Protein AF-A0A067R5F4-F1 (afdb_monomer_lite)

pLDDT: mean 83.88, std 13.81, range [43.28, 97.94]

Structure (mmCIF, N/CA/C/O backbone):
data_AF-A0A067R5F4-F1
#
_entry.id   AF-A0A067R5F4-F1
#
loop_
_atom_site.group_PDB
_atom_site.id
_atom_site.type_symbol
_atom_site.label_atom_id
_atom_site.label_alt_id
_atom_site.label_comp_id
_atom_site.label_asym_id
_atom_site.label_entity_id
_atom_site.label_seq_id
_atom_site.pdbx_PDB_ins_code
_atom_site.Cartn_x
_atom_site.Cartn_y
_atom_site.Cartn_z
_atom_site.occupancy
_atom_site.B_iso_or_equiv
_atom_site.auth_seq_id
_atom_site.auth_comp_id
_atom_site.auth_asym_id
_atom_site.auth_atom_id
_atom_site.pdbx_PDB_model_num
ATOM 1 N N . MET A 1 1 ? 31.989 -4.938 -28.102 1.00 56.22 1 MET A N 1
ATOM 2 C CA . MET A 1 1 ? 30.512 -4.893 -28.045 1.00 56.22 1 MET A CA 1
ATOM 3 C C . MET A 1 1 ? 30.060 -3.443 -27.986 1.00 56.22 1 MET A C 1
ATOM 5 O O . MET A 1 1 ? 30.511 -2.726 -27.098 1.00 56.22 1 MET A O 1
ATOM 9 N N . ALA A 1 2 ? 29.232 -2.990 -28.929 1.00 65.25 2 ALA A N 1
ATOM 10 C CA . ALA A 1 2 ? 28.662 -1.646 -28.869 1.00 65.25 2 ALA A CA 1
ATOM 11 C C . ALA A 1 2 ? 27.623 -1.580 -27.737 1.00 65.25 2 ALA A C 1
ATOM 13 O O . ALA A 1 2 ? 26.723 -2.413 -27.662 1.00 65.25 2 ALA A O 1
ATOM 14 N N . SER A 1 3 ? 27.756 -0.600 -26.844 1.00 78.06 3 SER A N 1
ATOM 15 C CA . SER A 1 3 ? 26.828 -0.366 -25.735 1.00 78.06 3 SER A CA 1
ATOM 16 C C . SER A 1 3 ? 26.431 1.106 -25.704 1.00 78.06 3 SER A C 1
ATOM 18 O O . SER A 1 3 ? 27.253 1.980 -25.973 1.00 78.06 3 SER A O 1
ATOM 20 N N . SER A 1 4 ? 25.167 1.385 -25.385 1.00 83.69 4 SER A N 1
ATOM 21 C CA . SER A 1 4 ? 24.651 2.748 -25.254 1.00 83.69 4 SER A CA 1
ATOM 22 C C . SER A 1 4 ? 24.443 3.094 -23.784 1.00 83.69 4 SER A C 1
ATOM 24 O O . SER A 1 4 ? 23.646 2.452 -23.100 1.00 83.69 4 SER A O 1
ATOM 26 N N . ARG A 1 5 ? 25.119 4.148 -23.313 1.00 88.19 5 ARG A N 1
ATOM 27 C CA . ARG A 1 5 ? 25.012 4.674 -21.939 1.00 88.19 5 ARG A CA 1
ATOM 28 C C . ARG A 1 5 ? 24.090 5.892 -21.816 1.00 88.19 5 ARG A C 1
ATOM 30 O O . ARG A 1 5 ? 24.075 6.510 -20.773 1.00 88.19 5 ARG A O 1
ATOM 37 N N . LEU A 1 6 ? 23.330 6.227 -22.860 1.00 89.75 6 LEU A N 1
ATOM 38 C CA . LEU A 1 6 ? 22.455 7.406 -22.899 1.00 89.75 6 LEU A CA 1
ATOM 39 C C . LEU A 1 6 ? 21.149 7.148 -22.128 1.00 89.75 6 LEU A C 1
ATOM 41 O O . LEU A 1 6 ? 20.157 6.715 -22.708 1.00 89.75 6 LEU A O 1
ATOM 45 N N . GLU A 1 7 ? 21.138 7.380 -20.819 1.00 88.00 7 GLU A N 1
ATOM 46 C CA . GLU A 1 7 ? 19.984 7.140 -19.944 1.00 88.00 7 GLU A CA 1
ATOM 47 C C . GLU A 1 7 ? 18.834 8.133 -20.151 1.00 88.00 7 GLU A C 1
ATOM 49 O O . GLU A 1 7 ? 17.676 7.767 -19.972 1.00 88.00 7 GLU A O 1
ATOM 54 N N . LYS A 1 8 ? 19.144 9.361 -20.584 1.00 90.62 8 LYS A N 1
ATOM 55 C CA . LYS A 1 8 ? 18.152 10.425 -20.817 1.00 90.62 8 LYS A CA 1
ATOM 56 C C . LYS A 1 8 ? 17.439 10.323 -22.165 1.00 90.62 8 LYS A C 1
ATOM 58 O O . LYS A 1 8 ? 16.440 11.002 -22.377 1.00 90.62 8 LYS A O 1
ATOM 63 N N . ILE A 1 9 ? 17.958 9.506 -23.085 1.00 89.38 9 ILE A N 1
ATOM 64 C CA . ILE A 1 9 ? 17.462 9.406 -24.461 1.00 89.38 9 ILE A CA 1
ATOM 65 C C . ILE A 1 9 ? 16.857 8.021 -24.688 1.00 89.38 9 ILE A C 1
ATOM 67 O O . ILE A 1 9 ? 17.559 7.010 -24.762 1.00 89.38 9 ILE A O 1
ATOM 71 N N . GLY A 1 10 ? 15.534 7.996 -24.849 1.00 89.88 10 GLY A N 1
ATOM 72 C CA . GLY A 1 10 ? 14.770 6.771 -25.063 1.00 89.88 10 GLY A CA 1
ATOM 73 C C . GLY A 1 10 ? 14.784 5.830 -23.855 1.00 89.88 10 GLY A C 1
ATOM 74 O O . GLY A 1 10 ? 15.129 6.193 -22.736 1.00 89.88 10 GLY A O 1
ATOM 75 N N . THR A 1 11 ? 14.385 4.586 -24.092 1.00 93.75 11 THR A N 1
ATOM 76 C CA . THR A 1 11 ? 14.378 3.504 -23.098 1.00 93.75 11 THR A CA 1
ATOM 77 C C . THR A 1 11 ? 15.485 2.496 -23.381 1.00 93.75 11 THR A C 1
ATOM 79 O O . THR A 1 11 ? 15.986 2.412 -24.507 1.00 93.75 11 THR A O 1
ATOM 82 N N . ILE A 1 12 ? 15.835 1.668 -22.392 1.00 94.06 12 ILE A N 1
ATOM 83 C CA . ILE A 1 12 ? 16.760 0.538 -22.600 1.00 94.06 12 ILE A CA 1
ATOM 84 C C . ILE A 1 12 ? 16.306 -0.362 -23.762 1.00 94.06 12 ILE A C 1
ATOM 86 O O . ILE A 1 12 ? 17.127 -0.795 -24.567 1.00 94.06 12 ILE A O 1
ATOM 90 N N . TYR A 1 13 ? 14.993 -0.561 -23.913 1.00 95.06 13 TYR A N 1
ATOM 91 C CA . TYR A 1 13 ? 14.415 -1.371 -24.977 1.00 95.06 13 TYR A CA 1
ATOM 92 C C . TYR A 1 13 ? 14.599 -0.727 -26.352 1.00 95.06 13 TYR A C 1
ATOM 94 O O . TYR A 1 13 ? 15.108 -1.367 -27.271 1.00 95.06 13 TYR A O 1
ATOM 102 N N . SER A 1 14 ? 14.246 0.556 -26.491 1.00 94.31 14 SER A N 1
ATOM 103 C CA . SER A 1 14 ? 14.397 1.284 -27.758 1.00 94.31 14 SER A CA 1
ATOM 104 C C . SER A 1 14 ? 15.859 1.358 -28.216 1.00 94.31 14 SER A C 1
ATOM 106 O O . SER A 1 14 ? 16.137 1.193 -29.403 1.00 94.31 14 SER A O 1
ATOM 108 N N . ARG A 1 15 ? 16.799 1.516 -27.271 1.00 93.50 15 ARG A N 1
ATOM 109 C CA . ARG A 1 15 ? 18.239 1.575 -27.545 1.00 93.50 15 ARG A CA 1
ATOM 110 C C . ARG A 1 15 ? 18.774 0.233 -28.029 1.00 93.50 15 ARG A C 1
ATOM 112 O O . ARG A 1 15 ? 19.409 0.187 -29.078 1.00 93.50 15 ARG A O 1
ATOM 119 N N . VAL A 1 16 ? 18.465 -0.861 -27.331 1.00 94.56 16 VAL A N 1
ATOM 120 C CA . VAL A 1 16 ? 18.876 -2.211 -27.758 1.00 94.56 16 VAL A CA 1
ATOM 121 C C . VAL A 1 16 ? 18.230 -2.583 -29.092 1.00 94.56 16 VAL A C 1
ATOM 123 O O . VAL A 1 16 ? 18.914 -3.063 -29.990 1.00 94.56 16 VAL A O 1
ATOM 126 N N . ARG A 1 17 ? 16.941 -2.277 -29.284 1.00 94.75 17 ARG A N 1
ATOM 127 C CA . ARG A 1 17 ? 16.257 -2.474 -30.571 1.00 94.75 17 ARG A CA 1
ATOM 128 C C . ARG A 1 17 ? 16.936 -1.700 -31.704 1.00 94.75 17 ARG A C 1
ATOM 130 O O . ARG A 1 17 ? 17.061 -2.232 -32.802 1.00 94.75 17 ARG A O 1
ATOM 137 N N . GLY A 1 18 ? 17.364 -0.464 -31.448 1.00 94.12 18 GLY A N 1
ATOM 138 C CA . GLY A 1 18 ? 18.105 0.354 -32.406 1.00 94.12 18 GLY A CA 1
ATOM 139 C C . GLY A 1 18 ? 19.455 -0.258 -32.777 1.00 94.12 18 GLY A C 1
ATOM 140 O O . GLY A 1 18 ? 19.743 -0.375 -33.963 1.00 94.12 18 GLY A O 1
ATOM 141 N N . LEU A 1 19 ? 20.230 -0.704 -31.779 1.00 93.88 19 LEU A N 1
ATOM 142 C CA . LEU A 1 19 ? 21.533 -1.354 -31.974 1.00 93.88 19 LEU A CA 1
ATOM 143 C C . LEU A 1 19 ? 21.425 -2.666 -32.762 1.00 93.88 19 LEU A C 1
ATOM 145 O O . LEU A 1 19 ? 22.248 -2.920 -33.638 1.00 93.88 19 LEU A O 1
ATOM 149 N N . LEU A 1 20 ? 20.400 -3.476 -32.481 1.00 94.25 20 LEU A N 1
ATOM 150 C CA . LEU A 1 20 ? 20.121 -4.700 -33.235 1.00 94.25 20 LEU A CA 1
ATOM 151 C C . LEU A 1 20 ? 19.725 -4.377 -34.683 1.00 94.25 20 LEU A C 1
ATOM 153 O O . LEU A 1 20 ? 20.210 -5.008 -35.616 1.00 94.25 20 LEU A O 1
ATOM 157 N N . ARG A 1 21 ? 18.875 -3.360 -34.893 1.00 94.94 21 ARG A N 1
ATOM 158 C CA . ARG A 1 21 ? 18.405 -2.972 -36.234 1.00 94.94 21 ARG A CA 1
ATOM 159 C C . ARG A 1 21 ? 19.506 -2.356 -37.098 1.00 94.94 21 ARG A C 1
ATOM 161 O O . ARG A 1 21 ? 19.479 -2.538 -38.308 1.00 94.94 21 ARG A O 1
ATOM 168 N N . SER A 1 22 ? 20.440 -1.611 -36.507 1.00 93.94 22 SER A N 1
ATOM 169 C CA . SER A 1 22 ? 21.568 -1.017 -37.236 1.00 93.94 22 SER A CA 1
ATOM 170 C C . SER A 1 22 ? 22.717 -1.997 -37.490 1.00 93.94 22 SER A C 1
ATOM 172 O O . SER A 1 22 ? 23.681 -1.624 -38.151 1.00 93.94 22 SER A O 1
ATOM 174 N N . GLY A 1 23 ? 22.654 -3.218 -36.945 1.00 92.75 23 GLY A N 1
ATOM 175 C CA . GLY A 1 23 ? 23.742 -4.197 -37.008 1.00 92.75 23 GLY A CA 1
ATOM 176 C C . GLY A 1 23 ? 24.924 -3.887 -36.081 1.00 92.75 23 GLY A C 1
ATOM 177 O O . GLY A 1 23 ? 25.903 -4.627 -36.077 1.00 92.75 23 GLY A O 1
ATOM 178 N N . ALA A 1 24 ? 24.845 -2.828 -35.265 1.00 93.44 24 ALA A N 1
ATOM 179 C CA . ALA A 1 24 ? 25.879 -2.487 -34.284 1.00 93.44 24 ALA A CA 1
ATOM 180 C C . ALA A 1 24 ? 25.953 -3.497 -33.119 1.00 93.44 24 ALA A C 1
ATOM 182 O O . ALA A 1 24 ? 26.976 -3.591 -32.438 1.00 93.44 24 ALA A O 1
ATOM 183 N N . MET A 1 25 ? 24.869 -4.243 -32.886 1.00 94.00 25 MET A N 1
ATOM 184 C CA . MET A 1 25 ? 24.795 -5.383 -31.974 1.00 94.00 25 MET A CA 1
ATOM 185 C C . MET A 1 25 ? 24.377 -6.624 -32.761 1.00 94.00 25 MET A C 1
ATOM 187 O O . MET A 1 25 ? 23.394 -6.587 -33.502 1.00 94.00 25 MET A O 1
ATOM 191 N N . ARG A 1 26 ? 25.115 -7.725 -32.593 1.00 93.75 26 ARG A N 1
ATOM 192 C CA . ARG A 1 26 ? 24.783 -9.004 -33.227 1.00 93.75 26 ARG A CA 1
ATOM 193 C C . ARG A 1 26 ? 23.544 -9.599 -32.563 1.00 93.75 26 ARG A C 1
ATOM 195 O O . ARG A 1 26 ? 23.307 -9.392 -31.376 1.00 93.75 26 ARG A O 1
ATOM 202 N N . GLN A 1 27 ? 22.777 -10.388 -33.312 1.00 92.25 27 GLN A N 1
ATOM 203 C CA . GLN A 1 27 ? 21.572 -11.036 -32.783 1.00 92.25 27 GLN A CA 1
ATOM 204 C C . GLN A 1 27 ? 21.884 -12.034 -31.652 1.00 92.25 27 GLN A C 1
ATOM 206 O O . GLN A 1 27 ? 21.062 -12.221 -30.761 1.00 92.25 27 GLN A O 1
ATOM 211 N N . GLU A 1 28 ? 23.069 -12.644 -31.677 1.00 93.06 28 GLU A N 1
ATOM 212 C CA . GLU A 1 28 ? 23.589 -13.517 -30.614 1.00 93.06 28 GLU A CA 1
ATOM 213 C C . GLU A 1 28 ? 23.991 -12.755 -29.339 1.00 93.06 28 GLU A C 1
ATOM 215 O O . GLU A 1 28 ? 23.874 -13.299 -28.247 1.00 93.06 28 GLU A O 1
ATOM 220 N N . ASP A 1 29 ? 24.365 -11.475 -29.463 1.00 93.19 29 ASP A N 1
ATOM 221 C CA . ASP A 1 29 ? 24.702 -10.591 -28.336 1.00 93.19 29 ASP A CA 1
ATOM 222 C C . ASP A 1 29 ? 23.453 -9.928 -27.725 1.00 93.19 29 ASP A C 1
ATOM 224 O O . ASP A 1 29 ? 23.540 -9.067 -26.842 1.00 93.19 29 ASP A O 1
ATOM 228 N N . LYS A 1 30 ?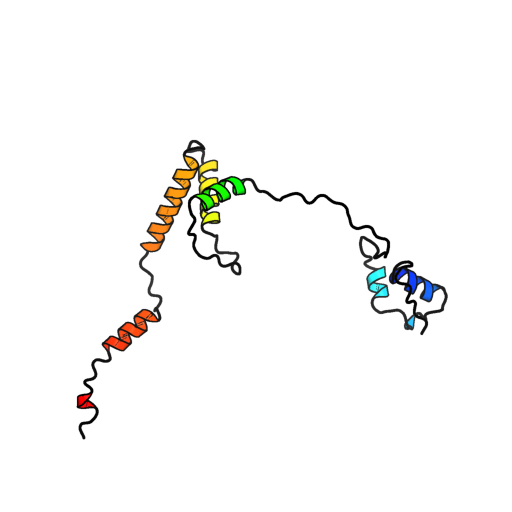 22.264 -10.289 -28.222 1.00 93.94 30 LYS A N 1
ATOM 229 C CA . LYS A 1 30 ? 20.990 -9.771 -27.738 1.00 93.94 30 LYS A CA 1
ATOM 230 C C . LYS A 1 30 ? 20.820 -10.127 -26.253 1.00 93.94 30 LYS A C 1
ATOM 232 O O . LYS A 1 30 ? 20.884 -11.303 -25.897 1.00 93.94 30 LYS A O 1
ATOM 237 N N . PRO A 1 31 ? 20.526 -9.149 -25.377 1.00 95.06 31 PRO A N 1
ATOM 238 C CA . PRO A 1 31 ? 20.333 -9.421 -23.959 1.00 95.06 31 PRO A CA 1
ATOM 239 C C . PRO A 1 31 ? 19.196 -10.413 -23.700 1.00 95.06 31 PRO A C 1
ATOM 241 O O . PRO A 1 31 ? 18.132 -10.311 -24.309 1.00 95.06 31 PRO A O 1
ATOM 244 N N . ILE A 1 32 ? 19.385 -11.296 -22.716 1.00 95.75 32 ILE A N 1
ATOM 245 C CA . ILE A 1 32 ? 18.411 -12.335 -22.329 1.00 95.75 32 ILE A CA 1
ATOM 246 C C . ILE A 1 32 ? 17.030 -11.729 -22.016 1.00 95.75 32 ILE A C 1
ATOM 248 O O . ILE A 1 32 ? 15.997 -12.277 -22.390 1.00 95.75 32 ILE A O 1
ATOM 252 N N . TRP A 1 33 ? 16.996 -10.553 -21.382 1.00 96.31 33 TRP A N 1
ATOM 253 C CA . TRP A 1 33 ? 15.746 -9.874 -21.027 1.00 96.31 33 TRP A CA 1
ATOM 254 C C . TRP A 1 33 ? 14.968 -9.321 -22.232 1.00 96.31 33 TRP A C 1
ATOM 256 O O . TRP A 1 33 ? 13.787 -9.007 -22.089 1.00 96.31 33 TRP A O 1
ATOM 266 N N . TYR A 1 34 ? 15.591 -9.165 -23.407 1.00 96.62 34 TYR A N 1
ATOM 267 C CA . TYR A 1 34 ? 14.986 -8.469 -24.548 1.00 96.62 34 TYR A CA 1
ATOM 268 C C . TYR A 1 34 ? 13.707 -9.152 -25.035 1.00 96.62 34 TYR A C 1
ATOM 270 O O . TYR A 1 34 ? 12.707 -8.479 -25.291 1.00 96.62 34 TYR A O 1
ATOM 278 N N . ASP A 1 35 ? 13.730 -10.481 -25.149 1.00 96.94 35 ASP A N 1
ATOM 279 C CA . ASP A 1 35 ? 12.573 -11.244 -25.623 1.00 96.94 35 ASP A CA 1
ATOM 280 C C . ASP A 1 35 ? 11.438 -11.227 -24.596 1.00 96.94 35 ASP A C 1
ATOM 282 O O . ASP A 1 35 ? 10.276 -11.094 -24.977 1.00 96.94 35 ASP A O 1
ATOM 286 N N . ILE A 1 36 ? 11.776 -11.243 -23.301 1.00 97.44 36 ILE A N 1
ATOM 287 C CA . ILE A 1 36 ? 10.809 -11.105 -22.205 1.00 97.44 36 ILE A CA 1
ATOM 288 C C . ILE A 1 36 ? 10.130 -9.735 -22.279 1.00 97.44 36 ILE A C 1
ATOM 290 O O . ILE A 1 36 ? 8.907 -9.660 -22.275 1.00 97.44 36 ILE A O 1
ATOM 294 N N . TYR A 1 37 ? 10.904 -8.653 -22.423 1.00 97.06 37 TYR A N 1
ATOM 295 C CA . TYR A 1 37 ? 10.354 -7.301 -22.560 1.00 97.06 37 TYR A CA 1
ATOM 296 C C . TYR A 1 37 ? 9.491 -7.165 -23.822 1.00 97.06 37 TYR A C 1
ATOM 298 O O . TYR A 1 37 ? 8.459 -6.502 -23.803 1.00 97.06 37 TYR A O 1
ATOM 306 N N . LYS A 1 38 ? 9.904 -7.780 -24.937 1.00 96.31 38 LYS A N 1
ATOM 307 C CA . LYS A 1 38 ? 9.151 -7.746 -26.198 1.00 96.31 38 LYS A CA 1
ATOM 308 C C . LYS A 1 38 ? 7.819 -8.498 -26.092 1.00 96.31 38 LYS A C 1
ATOM 310 O O . LYS A 1 38 ? 6.841 -8.039 -26.673 1.00 96.31 38 LYS A O 1
ATOM 315 N N . ALA A 1 39 ? 7.792 -9.635 -25.396 1.00 97.94 39 ALA A N 1
ATOM 316 C CA . ALA A 1 39 ? 6.584 -10.431 -25.188 1.00 97.94 39 ALA A CA 1
ATOM 317 C C . ALA A 1 39 ? 5.644 -9.799 -24.149 1.00 97.94 39 ALA A C 1
ATOM 319 O O . ALA A 1 39 ? 4.432 -9.774 -24.348 1.00 97.94 39 ALA A O 1
ATOM 320 N N . PHE A 1 40 ? 6.210 -9.252 -23.072 1.00 97.50 40 PHE A N 1
ATOM 321 C CA . PHE A 1 40 ? 5.485 -8.684 -21.936 1.00 97.50 40 PHE A CA 1
ATOM 322 C C . PHE A 1 40 ? 5.963 -7.252 -21.652 1.00 97.50 40 PHE A C 1
ATOM 324 O O . PHE A 1 40 ? 6.649 -7.006 -20.653 1.00 97.50 40 PHE A O 1
ATOM 331 N N . PRO A 1 41 ? 5.643 -6.285 -22.532 1.00 96.38 41 PRO A N 1
ATOM 332 C CA . PRO A 1 41 ? 6.061 -4.908 -22.328 1.00 96.38 41 PRO A CA 1
ATOM 333 C C . PRO A 1 41 ? 5.380 -4.315 -21.083 1.00 96.38 41 PRO A C 1
ATOM 335 O O . PRO A 1 41 ? 4.216 -4.618 -20.803 1.00 96.38 41 PRO A O 1
ATOM 338 N N . PRO A 1 42 ? 6.066 -3.438 -20.330 1.00 95.50 42 PRO A N 1
ATOM 339 C CA . PRO A 1 42 ? 5.448 -2.750 -19.207 1.00 95.50 42 PRO A CA 1
ATOM 340 C C . PRO A 1 42 ? 4.307 -1.855 -19.702 1.00 95.50 42 PRO A C 1
ATOM 342 O O . PRO A 1 42 ? 4.401 -1.255 -20.772 1.00 95.50 42 PRO A O 1
ATOM 345 N N . LYS A 1 43 ? 3.268 -1.677 -18.873 1.00 93.56 43 LYS A N 1
ATOM 346 C CA . LYS A 1 43 ? 2.143 -0.764 -19.163 1.00 93.56 43 LYS A CA 1
ATOM 347 C C . LYS A 1 43 ? 2.616 0.646 -19.537 1.00 93.56 43 LYS A C 1
ATOM 349 O O . LYS A 1 43 ? 1.997 1.322 -20.351 1.00 93.56 43 LYS A O 1
ATOM 354 N N . TYR A 1 44 ? 3.710 1.086 -18.921 1.00 90.31 44 TYR A N 1
ATOM 355 C CA . TYR A 1 44 ? 4.242 2.430 -19.043 1.00 90.31 44 TYR A CA 1
ATOM 356 C C . TYR A 1 44 ? 5.758 2.380 -19.267 1.00 90.31 44 TYR A C 1
ATOM 358 O O . TYR A 1 44 ? 6.513 2.040 -18.358 1.00 90.31 44 TYR A O 1
ATOM 366 N N . GLU A 1 45 ? 6.229 2.794 -20.445 1.00 91.12 45 GLU A N 1
ATOM 367 C CA . GLU A 1 45 ? 7.655 2.745 -20.812 1.00 91.12 45 GLU A CA 1
ATOM 368 C C . GLU A 1 45 ? 8.569 3.516 -19.841 1.00 91.12 45 GLU A C 1
ATOM 370 O O . GLU A 1 45 ? 8.252 4.658 -19.521 1.00 91.12 45 GLU A O 1
ATOM 375 N N . PRO A 1 46 ? 9.710 2.972 -19.389 1.00 91.38 46 PRO A N 1
ATOM 376 C CA . PRO A 1 46 ? 10.576 3.625 -18.404 1.00 91.38 46 PRO A CA 1
ATOM 377 C C . PRO A 1 46 ? 11.390 4.763 -19.041 1.00 91.38 46 PRO A C 1
ATOM 379 O O . PRO A 1 46 ? 12.583 4.624 -19.310 1.00 91.38 46 PRO A O 1
ATOM 382 N N . ARG A 1 47 ? 10.723 5.876 -19.346 1.00 91.62 47 ARG A N 1
ATOM 383 C CA . ARG A 1 47 ? 11.343 7.079 -19.899 1.00 91.62 47 ARG A CA 1
ATOM 384 C C . ARG A 1 47 ? 11.893 7.960 -18.783 1.00 91.62 47 ARG A C 1
ATOM 386 O O . ARG A 1 47 ? 11.256 8.110 -17.744 1.00 91.62 47 ARG A O 1
ATOM 393 N N . TYR A 1 48 ? 13.043 8.574 -19.041 1.00 91.31 48 TYR A N 1
ATOM 394 C CA . TYR A 1 48 ? 13.681 9.519 -18.125 1.00 91.31 48 TYR A CA 1
ATOM 395 C C . TYR A 1 48 ? 12.824 10.768 -17.867 1.00 91.31 48 TYR A C 1
ATOM 397 O O . TYR A 1 48 ? 12.796 11.285 -16.758 1.00 91.31 48 TYR A O 1
ATOM 405 N N . ASP A 1 49 ? 12.100 11.235 -18.884 1.00 89.88 49 ASP A N 1
ATOM 406 C CA . ASP A 1 49 ? 11.268 12.441 -18.842 1.00 89.88 49 ASP A CA 1
ATOM 407 C C . ASP A 1 49 ? 9.842 12.193 -18.323 1.00 89.88 49 ASP A C 1
ATOM 409 O O . ASP A 1 49 ? 8.982 13.062 -18.453 1.00 89.88 49 ASP A O 1
ATOM 413 N N . ARG A 1 50 ? 9.558 11.014 -17.747 1.00 87.75 50 ARG A N 1
ATOM 414 C CA . ARG A 1 50 ? 8.233 10.720 -17.197 1.00 87.75 50 ARG A CA 1
ATOM 415 C C . ARG A 1 50 ? 7.968 11.620 -15.979 1.00 87.75 50 ARG A C 1
ATOM 417 O O . ARG A 1 50 ? 8.664 11.467 -14.975 1.00 87.75 50 ARG A O 1
ATOM 424 N N . PRO A 1 51 ? 6.934 12.482 -16.009 1.00 88.31 51 PRO A N 1
ATOM 425 C CA . PRO A 1 51 ? 6.545 13.238 -14.828 1.00 88.31 51 PRO A CA 1
ATOM 426 C C . PRO A 1 51 ? 5.990 12.296 -13.756 1.00 88.31 51 PRO A C 1
ATOM 428 O O . PRO A 1 51 ? 5.356 11.279 -14.066 1.00 88.31 51 PRO A O 1
ATOM 431 N N . ALA A 1 52 ? 6.216 12.643 -12.489 1.00 86.44 52 ALA A N 1
ATOM 432 C CA . ALA A 1 52 ? 5.525 11.994 -11.386 1.00 86.44 52 ALA A CA 1
ATOM 433 C C . ALA A 1 52 ? 4.015 12.267 -11.515 1.00 86.44 52 ALA A C 1
ATOM 435 O O . ALA A 1 52 ? 3.635 13.397 -11.832 1.00 86.44 52 ALA A O 1
ATOM 436 N N . PRO A 1 53 ? 3.147 11.262 -11.306 1.00 87.81 53 PRO A N 1
ATOM 437 C CA . PRO A 1 53 ? 1.712 11.498 -11.280 1.00 87.81 53 PRO A CA 1
ATOM 438 C C . PRO A 1 53 ? 1.357 12.477 -10.155 1.00 87.81 53 PRO A C 1
ATOM 440 O O . PRO A 1 53 ? 1.627 12.192 -8.990 1.00 87.81 53 PRO A O 1
ATOM 443 N N . ASP A 1 54 ? 0.734 13.601 -10.501 1.00 88.94 54 ASP A N 1
ATOM 444 C CA . ASP A 1 54 ? 0.180 14.550 -9.533 1.00 88.94 54 ASP A CA 1
ATOM 445 C C . ASP A 1 54 ? -1.245 14.117 -9.168 1.00 88.94 54 ASP A C 1
ATOM 447 O O . ASP A 1 54 ? -2.234 14.569 -9.744 1.00 88.94 54 ASP A O 1
ATOM 451 N N . VAL A 1 55 ? -1.341 13.107 -8.300 1.00 90.44 55 VAL A N 1
ATOM 452 C CA . VAL A 1 55 ? -2.622 12.542 -7.860 1.00 90.44 55 VAL A CA 1
ATOM 453 C C . VAL A 1 55 ? -2.827 12.881 -6.384 1.00 90.44 55 VAL A C 1
ATOM 455 O O . VAL A 1 55 ? -2.030 12.432 -5.555 1.00 90.44 55 VAL A O 1
ATOM 45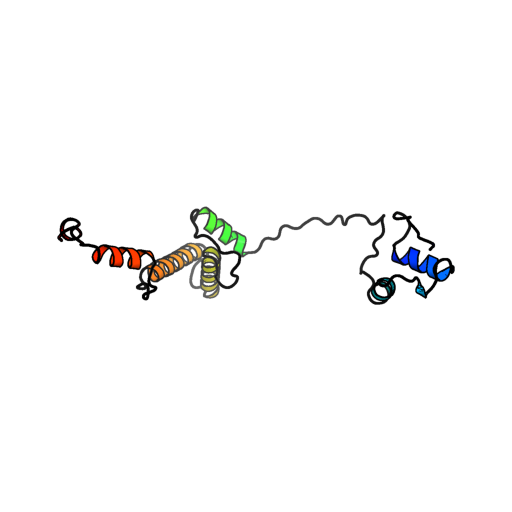8 N N . PRO A 1 56 ? -3.896 13.617 -6.017 1.00 91.94 56 PRO A N 1
ATOM 459 C CA . PRO A 1 56 ? -4.190 13.881 -4.617 1.00 91.94 56 PRO A CA 1
ATOM 460 C C . PRO A 1 56 ? -4.511 12.565 -3.899 1.00 91.94 56 PRO A C 1
ATOM 462 O O . PRO A 1 56 ? -5.409 11.814 -4.290 1.00 91.94 56 PRO A O 1
ATOM 465 N N . LEU A 1 57 ? -3.762 12.277 -2.836 1.00 90.56 57 LEU A N 1
ATOM 466 C CA . LEU A 1 57 ? -3.973 11.099 -1.999 1.00 90.56 57 LEU A CA 1
ATOM 467 C C . LEU A 1 57 ? -5.253 11.276 -1.174 1.00 90.56 57 LEU A C 1
ATOM 469 O O . LEU A 1 57 ? -5.357 12.183 -0.350 1.00 90.56 57 LEU A O 1
ATOM 473 N N . ARG A 1 58 ? -6.229 10.388 -1.381 1.00 93.56 58 ARG A N 1
ATOM 474 C CA . ARG A 1 58 ? -7.466 10.364 -0.593 1.00 93.56 58 ARG A CA 1
ATOM 475 C C . ARG A 1 58 ? -7.239 9.632 0.728 1.00 93.56 58 ARG A C 1
ATOM 477 O O . ARG A 1 58 ? -6.752 8.503 0.729 1.00 93.56 58 ARG A O 1
ATOM 484 N N . SER A 1 59 ? -7.673 10.229 1.835 1.00 95.06 59 SER A N 1
ATOM 485 C CA . SER A 1 59 ? -7.732 9.544 3.129 1.00 95.06 59 SER A CA 1
ATOM 486 C C . SER A 1 59 ? -8.721 8.374 3.082 1.00 95.06 59 SER A C 1
ATOM 488 O O . SER A 1 59 ? -9.853 8.525 2.619 1.00 95.06 59 SER A O 1
ATOM 490 N N . LEU A 1 60 ? -8.291 7.203 3.549 1.00 96.25 60 LEU A N 1
ATOM 491 C CA . LEU A 1 60 ? -9.109 5.993 3.601 1.00 96.25 60 LEU A CA 1
ATOM 492 C C . LEU A 1 60 ? -9.765 5.898 4.982 1.00 96.25 60 LEU A C 1
ATOM 494 O O . LEU A 1 60 ? -9.101 5.528 5.945 1.00 96.25 60 LEU A O 1
ATOM 498 N N . PHE A 1 61 ? -11.047 6.251 5.058 1.00 96.50 61 PHE A N 1
ATOM 499 C CA . PHE A 1 61 ? -11.877 6.084 6.251 1.00 96.50 61 PHE A CA 1
ATOM 500 C C . PHE A 1 61 ? -13.014 5.115 5.956 1.00 96.50 61 PHE A C 1
ATOM 502 O O . PHE A 1 61 ? -13.645 5.197 4.897 1.00 96.50 61 PHE A O 1
ATOM 509 N N . TYR A 1 62 ? -13.292 4.238 6.909 1.00 96.00 62 TYR A N 1
ATOM 510 C CA . TYR A 1 62 ? -14.402 3.302 6.861 1.00 96.00 62 TYR A CA 1
ATOM 511 C C . TYR A 1 62 ? -15.514 3.718 7.833 1.00 96.00 62 TYR A C 1
ATOM 513 O O . TYR A 1 62 ? -15.246 4.403 8.824 1.00 96.00 62 TYR A O 1
ATOM 521 N N . PRO A 1 63 ? -16.775 3.314 7.596 1.00 93.12 63 PRO A N 1
ATOM 522 C CA . PRO A 1 63 ? -17.885 3.647 8.489 1.00 93.12 63 PRO A CA 1
ATOM 523 C C . PRO A 1 63 ? -17.647 3.220 9.946 1.00 93.12 63 PRO A C 1
ATOM 525 O O . PRO A 1 63 ? -18.032 3.930 10.876 1.00 93.12 63 PRO A O 1
ATOM 528 N N . GLU A 1 64 ? -16.963 2.095 10.164 1.00 93.25 64 GLU A N 1
ATOM 529 C CA . GLU A 1 64 ? -16.641 1.603 11.500 1.00 93.25 64 GLU A CA 1
ATOM 530 C C . GLU A 1 64 ? -15.550 2.415 12.221 1.00 93.25 64 GLU A C 1
ATOM 532 O O . GLU A 1 64 ? -15.409 2.294 13.439 1.00 93.25 64 GLU A O 1
ATOM 537 N N . ASP A 1 65 ? -14.801 3.282 11.528 1.00 95.00 65 ASP A N 1
ATOM 538 C CA . ASP A 1 65 ? -13.775 4.118 12.168 1.00 95.00 65 ASP A CA 1
ATOM 539 C C . ASP A 1 65 ? -14.379 5.095 13.181 1.00 95.00 65 ASP A C 1
ATOM 541 O O . ASP A 1 65 ? -13.746 5.422 14.186 1.00 95.00 65 ASP A O 1
ATOM 545 N N . ILE A 1 66 ? -15.634 5.507 12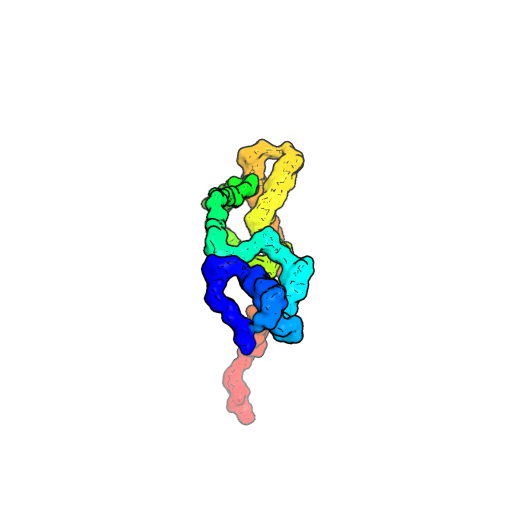.979 1.00 93.19 66 ILE A N 1
ATOM 546 C CA . ILE A 1 66 ? -16.355 6.398 13.896 1.00 93.19 66 ILE A CA 1
ATOM 547 C C . ILE A 1 66 ? -16.553 5.713 15.254 1.00 93.19 66 ILE A C 1
ATOM 549 O O . ILE A 1 66 ? -16.262 6.292 16.305 1.00 93.19 66 ILE A O 1
ATOM 553 N N . ILE A 1 67 ? -17.035 4.467 15.246 1.00 92.69 67 ILE A N 1
ATOM 554 C CA . ILE A 1 67 ? -17.271 3.695 16.473 1.00 92.69 67 ILE A CA 1
ATOM 555 C C . ILE A 1 67 ? -15.958 3.208 17.086 1.00 92.69 67 ILE A C 1
ATOM 557 O O . ILE A 1 67 ? -15.815 3.224 18.307 1.00 92.69 67 ILE A O 1
ATOM 561 N N . ARG A 1 68 ? -14.964 2.874 16.254 1.00 93.50 68 ARG A N 1
ATOM 562 C CA . ARG A 1 68 ? -13.603 2.532 16.677 1.00 93.50 68 ARG A CA 1
ATOM 563 C C . ARG A 1 68 ? -12.978 3.696 17.445 1.00 93.50 68 ARG A C 1
ATOM 565 O O . ARG A 1 68 ? -12.498 3.502 18.558 1.00 93.50 68 ARG A O 1
ATOM 572 N N . ALA A 1 69 ? -13.054 4.915 16.913 1.00 94.06 69 ALA A N 1
ATOM 573 C CA . ALA A 1 69 ? -12.551 6.110 17.585 1.00 94.06 69 ALA A CA 1
ATOM 574 C C . ALA A 1 69 ? -13.245 6.358 18.936 1.00 94.06 69 ALA A C 1
ATOM 576 O O . ALA A 1 69 ? -12.569 6.650 19.925 1.00 94.06 69 ALA A O 1
ATOM 577 N N . LYS A 1 70 ? -14.575 6.192 19.012 1.00 92.88 70 LYS A N 1
ATOM 578 C CA . LYS A 1 70 ? -15.326 6.288 20.279 1.00 92.88 70 LYS A CA 1
ATOM 579 C C . LYS A 1 70 ? -14.861 5.239 21.297 1.00 92.88 70 LYS A C 1
ATOM 581 O O . LYS A 1 70 ? -14.561 5.599 22.436 1.00 92.88 70 LYS A O 1
ATOM 586 N N . PHE A 1 71 ? -14.716 3.987 20.864 1.00 92.88 71 PHE A N 1
ATOM 587 C CA . PHE A 1 71 ? -14.267 2.874 21.701 1.00 92.88 71 PHE A CA 1
ATOM 588 C C . PHE A 1 71 ? -12.856 3.090 22.250 1.00 92.88 71 PHE A C 1
ATOM 590 O O . PHE A 1 71 ? -12.645 3.044 23.460 1.00 92.88 71 PHE A O 1
ATOM 597 N N . HIS A 1 72 ? -11.896 3.435 21.393 1.00 92.69 72 HIS A N 1
ATOM 598 C CA . HIS A 1 72 ? -10.518 3.695 21.815 1.00 92.69 72 HIS A CA 1
ATOM 599 C C . HIS A 1 72 ? -10.381 4.936 22.716 1.00 92.69 72 HIS A C 1
ATOM 601 O O . HIS A 1 72 ? -9.487 4.986 23.560 1.00 92.69 72 HIS A O 1
ATOM 607 N N . LYS A 1 73 ? -11.273 5.931 22.588 1.00 93.12 73 LYS A N 1
ATOM 608 C CA . LYS A 1 73 ? -11.293 7.102 23.481 1.00 93.12 73 LYS A CA 1
ATOM 609 C C . LYS A 1 73 ? -11.692 6.730 24.914 1.00 93.12 73 LYS A C 1
ATOM 611 O O . LYS A 1 73 ? -11.151 7.308 25.857 1.00 93.12 73 LYS A O 1
ATOM 616 N N . GLN A 1 74 ? -12.627 5.793 25.074 1.00 90.56 74 GLN A N 1
ATOM 617 C CA . GLN A 1 74 ? -13.116 5.336 26.380 1.00 90.56 74 GLN A CA 1
ATOM 618 C C . GLN A 1 74 ? -12.236 4.231 26.981 1.00 90.56 74 GLN A C 1
ATOM 620 O O . GLN A 1 74 ? -11.955 4.246 28.178 1.00 90.56 74 GLN A O 1
ATOM 625 N N . HIS A 1 75 ? -11.733 3.317 26.151 1.00 88.00 75 HIS A N 1
ATOM 626 C CA . HIS A 1 75 ? -10.925 2.173 26.566 1.00 88.00 75 HIS A CA 1
ATOM 627 C C . HIS A 1 75 ? -9.454 2.381 26.191 1.00 88.00 75 HIS A C 1
ATOM 629 O O . HIS A 1 75 ? -8.979 1.916 25.158 1.00 88.00 75 HIS A O 1
ATOM 635 N N . LYS A 1 76 ? -8.713 3.082 27.060 1.00 83.12 76 LYS A N 1
ATOM 636 C CA . LYS A 1 76 ? -7.281 3.370 26.844 1.00 83.12 76 LYS A CA 1
ATOM 637 C C . LYS A 1 76 ? -6.369 2.152 27.020 1.00 83.12 76 LYS A C 1
ATOM 639 O O . LYS A 1 76 ? -5.277 2.131 26.464 1.00 83.12 76 LYS A O 1
ATOM 644 N N . SER A 1 77 ? -6.800 1.164 27.804 1.00 85.44 77 SER A N 1
ATOM 645 C CA . SER A 1 77 ? -6.039 -0.058 28.080 1.00 85.44 77 SER A CA 1
ATOM 646 C C . SER A 1 77 ? -6.695 -1.241 27.374 1.00 85.44 77 SER A C 1
ATOM 648 O O . SER A 1 77 ? -7.703 -1.774 27.839 1.00 85.44 77 SER A O 1
ATOM 650 N N . LEU A 1 78 ? -6.144 -1.616 26.221 1.00 86.75 78 LEU A N 1
ATOM 651 C CA . LEU A 1 78 ? -6.566 -2.773 25.435 1.00 86.75 78 LEU A CA 1
ATOM 652 C C . LEU A 1 78 ? -5.481 -3.856 25.478 1.00 86.75 78 LEU A C 1
ATOM 654 O O . LEU A 1 78 ? -4.303 -3.531 25.641 1.00 86.75 78 LEU A O 1
ATOM 658 N N . PRO A 1 79 ? -5.856 -5.141 25.350 1.00 87.75 79 PRO A N 1
ATOM 659 C CA . PRO A 1 79 ? -4.882 -6.225 25.308 1.00 87.75 79 PRO A CA 1
ATOM 660 C C . PRO A 1 79 ? -3.932 -6.073 24.115 1.00 87.75 79 PRO A C 1
ATOM 662 O O . PRO A 1 79 ? -4.296 -5.508 23.081 1.00 87.75 79 PRO A O 1
ATOM 665 N N . ALA A 1 80 ? -2.720 -6.612 24.259 1.00 89.62 80 ALA A N 1
ATOM 666 C CA . ALA A 1 80 ? -1.747 -6.652 23.176 1.00 89.62 80 ALA A CA 1
ATOM 667 C C . ALA A 1 80 ? -2.316 -7.405 21.963 1.00 89.62 80 ALA A C 1
ATOM 669 O O . ALA A 1 80 ? -2.993 -8.425 22.106 1.00 89.62 80 ALA A O 1
ATOM 670 N N . VAL A 1 81 ? -2.032 -6.889 20.769 1.00 90.62 81 VAL A N 1
ATOM 671 C CA . VAL A 1 81 ? -2.482 -7.471 19.503 1.00 90.62 81 VAL A CA 1
ATOM 672 C C . VAL A 1 81 ? -1.324 -8.228 18.867 1.00 90.62 81 VAL A C 1
ATOM 674 O O . VAL A 1 81 ? -0.227 -7.689 18.730 1.00 90.62 81 VAL A O 1
ATOM 677 N N . ASN A 1 82 ? -1.581 -9.464 18.449 1.00 92.00 82 ASN A N 1
ATOM 678 C CA . ASN A 1 82 ? -0.662 -10.219 17.612 1.00 92.00 82 ASN A CA 1
ATOM 679 C C . ASN A 1 82 ? -0.913 -9.857 16.142 1.00 92.00 82 ASN A C 1
ATOM 681 O O . ASN A 1 82 ? -1.972 -10.172 15.613 1.00 92.00 82 ASN A O 1
ATOM 685 N N . LEU A 1 83 ? 0.045 -9.192 15.493 1.00 93.25 83 LEU A N 1
ATOM 686 C CA . LEU A 1 83 ? -0.059 -8.821 14.075 1.00 93.25 83 LEU A CA 1
ATOM 687 C C . LEU A 1 83 ? 0.339 -9.958 13.118 1.00 93.25 83 LEU A C 1
ATOM 689 O O . LEU A 1 83 ? 0.127 -9.837 11.914 1.00 93.25 83 LEU A O 1
ATOM 693 N N . SER A 1 84 ? 0.919 -11.044 13.637 1.00 95.44 84 SER A N 1
ATOM 694 C CA . SER A 1 84 ? 1.328 -12.209 12.843 1.00 95.44 84 SER A CA 1
ATOM 695 C C . SER A 1 84 ? 0.180 -13.188 12.599 1.00 95.44 84 SER A C 1
ATOM 697 O O . SER A 1 84 ? 0.206 -13.920 11.614 1.00 95.44 84 SER A O 1
ATOM 699 N N . ASP A 1 85 ? -0.812 -13.217 13.492 1.00 92.56 85 ASP A N 1
ATOM 700 C CA . ASP A 1 85 ? -1.980 -14.091 13.385 1.00 92.56 85 ASP A CA 1
ATOM 701 C C . ASP A 1 85 ? -3.176 -13.317 12.815 1.00 92.56 85 ASP A C 1
ATOM 703 O O . ASP A 1 85 ? -3.593 -12.298 13.362 1.00 92.56 85 ASP A O 1
ATOM 707 N N . GLN A 1 86 ? -3.730 -13.809 11.707 1.00 91.56 86 GLN A N 1
ATOM 708 C CA . GLN A 1 86 ? -4.875 -13.200 11.024 1.00 91.56 86 GLN A CA 1
ATOM 709 C C . GLN A 1 86 ? -6.223 -13.764 11.495 1.00 91.56 86 GLN A C 1
ATOM 711 O O . GLN A 1 86 ? -7.270 -13.210 11.165 1.00 91.56 86 GLN A O 1
ATOM 716 N N . HIS A 1 87 ? -6.220 -14.866 12.247 1.00 89.88 87 HIS A N 1
ATOM 717 C CA . HIS A 1 87 ? -7.435 -15.564 12.661 1.00 89.88 87 HIS A CA 1
ATOM 718 C C . HIS A 1 87 ? -7.987 -15.065 13.991 1.00 89.88 87 HIS A C 1
ATOM 720 O O . HIS A 1 87 ? -9.175 -15.241 14.256 1.00 89.88 87 HIS A O 1
ATOM 726 N N . ILE A 1 88 ? -7.153 -14.442 14.827 1.00 88.75 88 ILE A N 1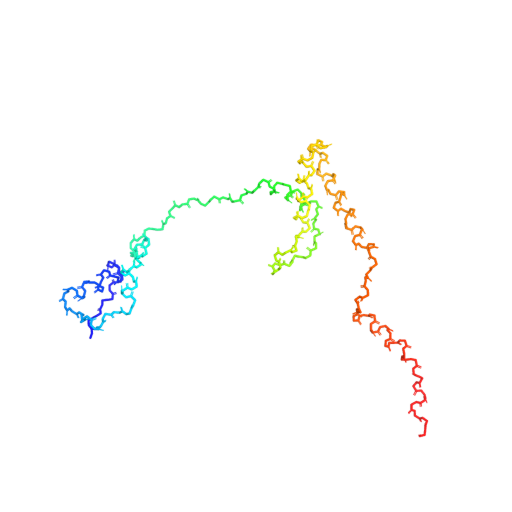
ATOM 727 C CA . ILE A 1 88 ? -7.571 -13.953 16.141 1.00 88.75 88 ILE A CA 1
ATOM 728 C C . ILE A 1 88 ? -8.114 -12.523 16.002 1.00 88.75 88 ILE A C 1
ATOM 730 O O . ILE A 1 88 ? -7.334 -11.584 15.817 1.00 88.75 88 ILE A O 1
ATOM 734 N N . PRO A 1 89 ? -9.438 -12.301 16.130 1.00 90.62 89 PRO A N 1
ATOM 735 C CA . PRO A 1 89 ? -9.988 -10.956 16.081 1.00 90.62 89 PRO A CA 1
ATOM 736 C C . PRO A 1 89 ? -9.576 -10.165 17.323 1.00 90.62 89 PRO A C 1
ATOM 738 O O . PRO A 1 89 ? -9.663 -10.646 18.459 1.00 90.62 89 PRO A O 1
ATOM 741 N N . THR A 1 90 ? -9.176 -8.912 17.106 1.00 91.75 90 THR A N 1
ATOM 742 C CA . THR A 1 90 ? -8.861 -7.979 18.191 1.00 91.75 90 THR A CA 1
ATOM 743 C C . THR A 1 90 ? -10.100 -7.670 19.027 1.00 91.75 90 THR A C 1
ATOM 745 O O . THR A 1 90 ? -11.234 -7.816 18.570 1.00 91.75 90 THR A O 1
ATOM 748 N N . GLN A 1 91 ? -9.895 -7.179 20.250 1.00 90.81 91 GLN A N 1
ATOM 749 C CA . GLN A 1 91 ? -11.001 -6.779 21.124 1.00 90.81 91 GLN A CA 1
ATOM 750 C C . GLN A 1 91 ? -11.923 -5.755 20.450 1.00 90.81 91 GLN A C 1
ATOM 752 O O . GLN A 1 91 ? -13.143 -5.895 20.478 1.00 90.81 91 GLN A O 1
ATOM 757 N N . THR A 1 92 ? -11.333 -4.760 19.789 1.00 92.69 92 THR A N 1
ATOM 758 C CA . THR A 1 92 ? -12.077 -3.754 19.033 1.00 92.6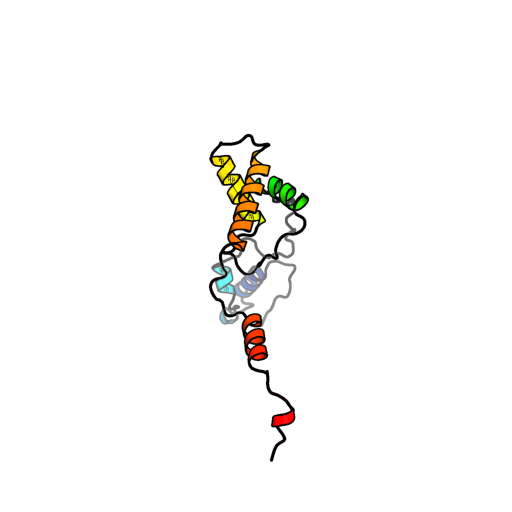9 92 THR A CA 1
ATOM 759 C C . THR A 1 92 ? -12.825 -4.375 17.853 1.00 92.69 92 THR A C 1
ATOM 761 O O . THR A 1 92 ? -13.947 -3.973 17.564 1.00 92.69 92 THR A O 1
ATOM 764 N N . GLN A 1 93 ? -12.251 -5.379 17.181 1.00 93.06 93 GLN A N 1
ATOM 765 C CA . GLN A 1 93 ? -12.930 -6.069 16.084 1.00 93.06 93 GLN A CA 1
ATOM 766 C C . GLN A 1 93 ? -14.126 -6.891 16.578 1.00 93.06 93 GLN A C 1
ATOM 768 O O . GLN A 1 93 ? -15.184 -6.858 15.951 1.00 93.06 93 GLN A O 1
ATOM 773 N N . LYS A 1 94 ? -13.990 -7.578 17.720 1.00 92.75 94 LYS A N 1
ATOM 774 C CA . LYS A 1 94 ? -15.108 -8.272 18.374 1.00 92.75 94 LYS A CA 1
ATOM 775 C C . LYS A 1 94 ? -16.225 -7.289 18.716 1.00 92.75 94 LYS A C 1
ATOM 777 O O . LYS A 1 94 ? -17.358 -7.507 18.302 1.00 92.75 94 LYS A O 1
ATOM 782 N N . PHE A 1 95 ? -15.883 -6.162 19.343 1.00 93.69 95 PHE A N 1
ATOM 783 C CA . PHE A 1 95 ? -16.825 -5.082 19.639 1.00 93.69 95 PHE A CA 1
ATOM 784 C C . PHE A 1 95 ? -17.582 -4.600 18.392 1.00 93.69 95 PHE A C 1
ATOM 786 O O . PHE A 1 95 ? -18.808 -4.566 18.399 1.00 93.69 95 PHE A O 1
ATOM 793 N N . ILE A 1 96 ? -16.870 -4.284 17.305 1.00 94.06 96 ILE A N 1
ATOM 794 C CA . ILE A 1 96 ? -17.487 -3.839 16.044 1.00 94.06 96 ILE A CA 1
ATOM 795 C C . ILE A 1 96 ? -18.424 -4.917 15.486 1.00 94.06 96 ILE A C 1
ATOM 797 O O . ILE A 1 96 ? -19.519 -4.602 15.027 1.00 94.06 96 ILE A O 1
ATOM 801 N N . SER A 1 97 ? -18.025 -6.190 15.551 1.00 93.69 97 SER A N 1
ATOM 802 C CA . SER A 1 97 ? -18.861 -7.295 15.076 1.00 93.69 97 SER A CA 1
ATOM 803 C C . SER A 1 97 ? -20.155 -7.431 15.883 1.00 93.69 97 SER A C 1
ATOM 805 O O . SER A 1 97 ? -21.221 -7.596 15.296 1.00 93.69 97 SER A O 1
ATOM 807 N N . THR A 1 98 ? -20.087 -7.291 17.208 1.00 92.69 98 THR A N 1
ATOM 808 C CA . THR A 1 98 ? -21.254 -7.326 18.096 1.00 92.69 98 THR A CA 1
ATOM 809 C C . THR A 1 98 ? -22.147 -6.110 17.873 1.00 92.69 98 THR A C 1
ATOM 811 O O . THR A 1 98 ? -23.359 -6.256 17.746 1.00 92.69 98 THR A O 1
ATOM 814 N N . TYR A 1 99 ? -21.556 -4.922 17.733 1.00 91.81 99 TYR A N 1
ATOM 815 C CA . TYR A 1 99 ? -22.279 -3.691 17.415 1.00 91.81 99 TYR A CA 1
ATOM 816 C C . TYR A 1 99 ? -23.056 -3.808 16.096 1.00 91.81 99 TYR A C 1
ATOM 818 O O . TYR A 1 99 ? -24.234 -3.463 16.043 1.00 91.81 99 TYR A O 1
ATOM 826 N N . ASN A 1 100 ? -22.429 -4.348 15.047 1.00 92.06 100 ASN A N 1
ATOM 827 C CA . ASN A 1 100 ? -23.083 -4.542 13.753 1.00 92.06 100 ASN A CA 1
ATOM 828 C C . ASN A 1 100 ? -24.219 -5.571 13.827 1.00 92.06 100 ASN A C 1
ATOM 830 O O . ASN A 1 100 ? -25.293 -5.305 13.298 1.00 92.06 100 ASN A O 1
ATOM 834 N N . LYS A 1 101 ? -24.032 -6.687 14.544 1.00 91.62 101 LYS A N 1
ATOM 835 C CA . LYS A 1 101 ? -25.102 -7.677 14.769 1.00 91.62 101 LYS A CA 1
ATOM 836 C C . LYS A 1 101 ? -26.307 -7.060 15.480 1.00 91.62 101 LYS A C 1
ATOM 838 O O . LYS A 1 101 ? -27.432 -7.195 15.015 1.00 91.62 101 LYS A O 1
ATOM 843 N N . LEU A 1 102 ? -26.076 -6.317 16.565 1.00 90.12 102 LEU A N 1
ATOM 844 C CA . LEU A 1 102 ? -27.153 -5.647 17.301 1.00 90.12 102 LEU A CA 1
ATOM 845 C C . LEU A 1 102 ? -27.870 -4.594 16.442 1.00 90.12 102 LEU A C 1
ATOM 847 O O . LEU A 1 102 ? -29.082 -4.419 16.563 1.00 90.12 102 LEU A O 1
ATOM 851 N N . ARG A 1 103 ? -27.128 -3.912 15.560 1.00 88.25 103 ARG A N 1
ATOM 852 C CA . ARG A 1 103 ? -27.684 -2.944 14.608 1.00 88.25 103 ARG A CA 1
ATOM 853 C C . ARG A 1 103 ? -28.596 -3.618 13.586 1.00 88.25 103 ARG A C 1
ATOM 855 O O . ARG A 1 103 ? -29.675 -3.103 13.316 1.00 88.25 103 ARG A O 1
ATOM 862 N N . GLU A 1 104 ? -28.169 -4.749 13.028 1.00 88.81 104 GLU A N 1
ATOM 863 C CA . GLU A 1 104 ? -28.947 -5.538 12.062 1.00 88.81 104 GLU A CA 1
ATOM 864 C C . GLU A 1 104 ? -30.216 -6.123 12.689 1.00 88.81 104 GLU A C 1
ATOM 866 O O . GLU A 1 104 ? -31.266 -6.152 12.052 1.00 88.81 104 GLU A O 1
ATOM 871 N N . GLU A 1 105 ? -30.145 -6.531 13.956 1.00 86.12 105 GLU A N 1
ATOM 872 C CA . GLU A 1 105 ? -31.299 -7.043 14.698 1.00 86.12 105 GLU A CA 1
ATOM 873 C C . GLU A 1 105 ? -32.349 -5.962 15.014 1.00 86.12 105 GLU A C 1
ATOM 875 O O . GLU A 1 105 ? -33.475 -6.302 15.376 1.00 86.12 105 GLU A O 1
ATOM 880 N N . GLY A 1 106 ? -32.015 -4.670 14.886 1.00 76.25 106 GLY A N 1
ATOM 881 C CA . GLY A 1 106 ? -32.958 -3.554 15.029 1.00 76.25 106 GLY A CA 1
ATOM 882 C C . GLY A 1 106 ? -33.590 -3.409 16.421 1.00 76.25 106 GLY A C 1
ATOM 883 O O . GLY A 1 106 ? -34.607 -2.734 16.568 1.00 76.25 106 GLY A O 1
ATOM 884 N N . LYS A 1 107 ? -33.021 -4.051 17.450 1.00 62.03 107 LYS A N 1
ATOM 885 C CA . LYS A 1 107 ? -33.627 -4.161 18.790 1.00 62.03 107 LYS A CA 1
ATOM 886 C C . LYS A 1 107 ? -33.462 -2.913 19.665 1.00 62.03 107 LYS A C 1
ATOM 888 O O . LYS A 1 107 ? -34.145 -2.804 20.681 1.00 62.03 107 LYS A O 1
ATOM 893 N N . THR A 1 108 ? -32.574 -1.982 19.318 1.00 67.81 108 THR A N 1
ATOM 894 C CA . THR A 1 108 ? -32.219 -0.839 20.177 1.00 67.81 108 THR A CA 1
ATOM 895 C C . THR A 1 108 ? -32.048 0.469 19.404 1.00 67.81 108 THR A C 1
ATOM 897 O O . THR A 1 108 ? -31.624 0.491 18.252 1.00 67.81 108 THR A O 1
ATOM 900 N N . VAL A 1 109 ? -32.372 1.582 20.075 1.00 74.75 109 VAL A N 1
ATOM 901 C CA . VAL A 1 109 ? -32.101 2.953 19.606 1.00 74.75 109 VAL A CA 1
ATOM 902 C C . VAL A 1 109 ? -30.587 3.137 19.437 1.00 74.75 109 VAL A C 1
ATOM 904 O O . VAL A 1 109 ? -29.827 2.704 20.305 1.00 74.75 109 VAL A O 1
ATOM 907 N N . GLU A 1 110 ? -30.145 3.800 18.358 1.00 68.44 110 GLU A N 1
ATOM 908 C CA . GLU A 1 110 ? -28.717 3.970 18.012 1.00 68.44 110 GLU A CA 1
ATOM 909 C C . GLU A 1 110 ? -27.859 4.518 19.167 1.00 68.44 110 GLU A C 1
ATOM 911 O O . GLU A 1 110 ? -26.686 4.164 19.294 1.00 68.44 110 GLU A O 1
ATOM 916 N N . GLU A 1 111 ? -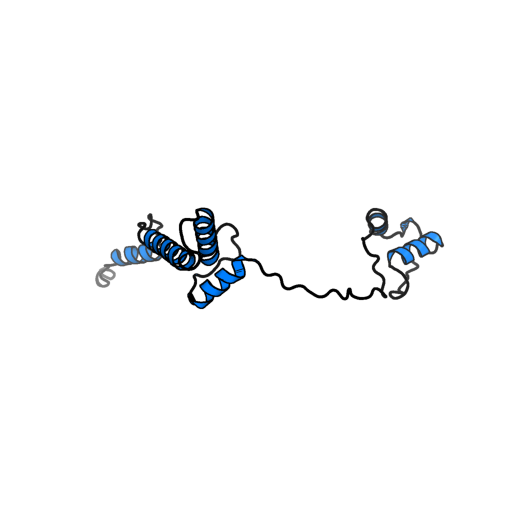28.449 5.342 20.035 1.00 70.06 111 GLU A N 1
ATOM 917 C CA . GLU A 1 111 ? -27.786 5.952 21.192 1.00 70.06 111 GLU A CA 1
ATOM 918 C C . GLU A 1 111 ? -27.468 4.933 22.305 1.00 70.06 111 GLU A C 1
ATOM 920 O O . GLU A 1 111 ? -26.405 4.995 22.922 1.00 70.06 111 GLU A O 1
ATOM 925 N N . ASN A 1 112 ? -28.323 3.918 22.483 1.00 83.62 112 ASN A N 1
ATOM 926 C CA . ASN A 1 112 ? -28.150 2.845 23.472 1.00 83.62 112 ASN A CA 1
ATOM 927 C C . ASN A 1 112 ? -27.400 1.627 22.911 1.00 83.62 112 ASN A C 1
ATOM 929 O O . ASN A 1 112 ? -26.891 0.803 23.671 1.00 83.62 112 ASN A O 1
ATOM 933 N N . LEU A 1 113 ? -27.305 1.515 21.583 1.00 86.19 113 LEU A N 1
ATOM 934 C CA . LEU A 1 113 ? -26.660 0.401 20.886 1.00 86.19 113 LEU A CA 1
ATOM 935 C C . LEU A 1 113 ? -25.184 0.246 21.281 1.00 86.19 113 LEU A C 1
ATOM 937 O O . LEU A 1 113 ? -24.684 -0.865 21.443 1.00 86.19 113 LEU A O 1
ATOM 941 N N . TYR A 1 114 ? -24.489 1.373 21.458 1.00 89.06 114 TYR A N 1
ATOM 942 C CA . TYR A 1 114 ? -23.087 1.379 21.863 1.00 89.06 114 TYR A CA 1
ATOM 943 C C . TYR A 1 114 ? -22.899 0.801 23.272 1.00 89.06 114 TYR A C 1
ATOM 945 O O . TYR A 1 114 ? -22.051 -0.066 23.460 1.00 89.06 114 TYR A O 1
ATOM 953 N N . ALA A 1 115 ? -23.697 1.257 24.244 1.00 89.50 115 ALA A N 1
ATOM 954 C CA . ALA A 1 115 ? -23.621 0.781 25.625 1.00 89.50 115 ALA A CA 1
ATOM 955 C C . ALA A 1 115 ? -23.926 -0.721 25.707 1.00 89.50 115 ALA A C 1
ATOM 957 O O . ALA A 1 115 ? -23.119 -1.477 26.237 1.00 89.50 115 ALA A O 1
ATOM 958 N N . ALA A 1 116 ? -25.000 -1.165 25.045 1.00 88.81 116 ALA A N 1
ATOM 959 C CA . ALA A 1 116 ? -25.359 -2.580 24.979 1.00 88.81 116 ALA A CA 1
ATOM 960 C C . ALA A 1 116 ? -24.239 -3.447 24.372 1.00 88.81 116 ALA A C 1
ATOM 962 O O . ALA A 1 116 ? -23.949 -4.530 24.872 1.00 88.81 116 ALA A O 1
ATOM 963 N N . ALA A 1 117 ? -23.568 -2.971 23.316 1.00 90.25 117 ALA A N 1
ATOM 964 C CA . ALA A 1 117 ? -22.448 -3.692 22.712 1.00 90.25 117 ALA A CA 1
ATOM 965 C C . ALA A 1 117 ? -21.223 -3.780 23.642 1.00 90.25 117 ALA A C 1
ATOM 967 O O . ALA A 1 117 ? -20.510 -4.784 23.616 1.00 90.25 117 ALA A O 1
ATOM 968 N N . VAL A 1 118 ? -20.967 -2.750 24.458 1.00 90.25 118 VAL A N 1
ATOM 969 C CA . VAL A 1 118 ? -19.900 -2.774 25.472 1.00 90.25 118 VAL A CA 1
ATOM 970 C C . VAL A 1 118 ? -20.244 -3.739 26.607 1.00 90.25 118 VAL A C 1
ATOM 972 O O . VAL A 1 118 ? -19.366 -4.487 27.035 1.00 90.25 118 VAL A O 1
ATOM 975 N N . ASP A 1 119 ? -21.498 -3.770 27.055 1.00 90.06 119 ASP A N 1
ATOM 976 C CA . ASP A 1 119 ? -21.951 -4.671 28.119 1.00 90.06 119 ASP A CA 1
ATOM 977 C C . ASP A 1 119 ? -21.808 -6.138 27.698 1.00 90.06 119 ASP A C 1
ATOM 979 O O . ASP A 1 119 ? -21.129 -6.905 28.379 1.00 90.06 119 ASP A O 1
ATOM 983 N N . VAL A 1 120 ? -22.289 -6.498 26.501 1.00 90.19 120 VAL A N 1
ATOM 984 C CA . VAL A 1 120 ? -22.125 -7.856 25.943 1.00 90.19 120 VAL A CA 1
ATOM 985 C C . VAL A 1 120 ? -20.647 -8.251 25.853 1.00 90.19 120 VAL A C 1
ATOM 987 O O . VAL A 1 120 ? -20.267 -9.373 26.184 1.00 90.19 120 VAL A O 1
ATOM 990 N N . LEU A 1 121 ? -19.782 -7.324 25.437 1.00 88.44 121 LEU A N 1
ATOM 991 C CA . LEU A 1 121 ? -18.345 -7.572 25.335 1.00 88.44 121 LEU A CA 1
ATOM 992 C C . LEU A 1 121 ? -17.684 -7.792 26.710 1.00 88.44 121 LEU A C 1
ATOM 994 O O . LEU A 1 121 ? -16.742 -8.582 26.835 1.00 88.44 121 LEU A O 1
ATOM 998 N N . ASN A 1 122 ? -18.148 -7.077 27.736 1.00 87.00 122 ASN A N 1
ATOM 999 C CA . ASN A 1 122 ? -17.680 -7.245 29.108 1.00 87.00 122 ASN A CA 1
ATOM 1000 C C . ASN A 1 122 ? -18.161 -8.573 29.700 1.00 87.00 122 ASN A C 1
ATOM 1002 O O . ASN A 1 122 ? -17.368 -9.251 30.356 1.00 87.00 122 ASN A O 1
ATOM 1006 N N . ASP A 1 123 ? -19.396 -8.979 29.414 1.00 88.31 123 ASP A N 1
ATOM 1007 C CA . ASP A 1 123 ? -19.951 -10.265 29.839 1.00 88.31 123 ASP A CA 1
ATOM 1008 C C . ASP A 1 123 ? -19.178 -11.434 29.216 1.00 88.31 123 ASP A C 1
ATOM 1010 O O . ASP A 1 123 ? -18.759 -12.357 29.918 1.00 88.31 123 ASP A O 1
ATOM 1014 N N . GLU A 1 124 ? -18.877 -11.372 27.913 1.00 85.06 124 GLU A N 1
ATOM 1015 C CA . GLU A 1 124 ? -18.016 -12.354 27.238 1.00 85.06 124 GLU A CA 1
ATOM 1016 C C . GLU A 1 124 ? -16.630 -12.448 27.893 1.00 85.06 124 GLU A C 1
ATOM 1018 O O . GLU A 1 124 ? -16.077 -13.541 28.059 1.00 85.06 124 GLU A O 1
ATOM 1023 N N . ARG A 1 125 ? -16.064 -11.308 28.306 1.00 81.44 125 ARG A N 1
ATOM 1024 C CA . ARG A 1 125 ? -14.771 -11.263 28.996 1.00 81.44 125 ARG A CA 1
ATOM 1025 C C . ARG A 1 125 ? -14.846 -11.906 30.380 1.00 81.44 125 ARG A C 1
ATOM 1027 O O . ARG A 1 125 ? -13.936 -12.654 30.732 1.00 81.44 125 ARG A O 1
ATOM 1034 N N . GLN A 1 126 ? -15.887 -11.622 31.162 1.00 78.00 126 GLN A N 1
ATOM 1035 C CA . GLN A 1 126 ? -16.074 -12.223 32.486 1.00 78.00 126 GLN A CA 1
ATOM 1036 C C . GLN A 1 126 ? -16.281 -13.737 32.381 1.00 78.00 126 GLN A C 1
ATOM 1038 O O . GLN A 1 126 ? -15.655 -14.500 33.116 1.00 78.00 126 GLN A O 1
ATOM 1043 N N . ASN A 1 127 ? -17.067 -14.183 31.402 1.00 76.69 127 ASN A N 1
ATOM 1044 C CA . ASN A 1 127 ? -17.283 -15.601 31.138 1.00 76.69 127 ASN A CA 1
ATOM 1045 C C . ASN A 1 127 ? -15.983 -16.318 30.748 1.00 76.69 127 ASN A C 1
ATOM 1047 O O . ASN A 1 127 ? -15.715 -17.396 31.268 1.00 76.69 127 ASN A O 1
ATOM 1051 N N . ALA A 1 128 ? -15.126 -15.707 29.921 1.00 71.12 128 ALA A N 1
ATOM 1052 C CA . ALA A 1 128 ? -13.826 -16.279 29.556 1.00 71.12 128 ALA A CA 1
ATOM 1053 C C . ALA A 1 128 ? -12.845 -16.405 30.740 1.00 71.12 128 ALA A C 1
ATOM 1055 O O . ALA A 1 128 ? -11.985 -17.282 30.729 1.00 71.12 128 ALA A O 1
ATOM 1056 N N . VAL A 1 129 ? -12.965 -15.547 31.759 1.00 66.44 129 VAL A N 1
ATOM 1057 C CA . VAL A 1 129 ? -12.173 -15.637 33.000 1.00 66.44 129 VAL A CA 1
ATOM 1058 C C . VAL A 1 129 ? -12.705 -16.735 33.930 1.00 66.44 129 VAL A C 1
ATOM 1060 O O . VAL A 1 129 ? -11.919 -17.348 34.650 1.00 66.44 129 VAL A O 1
ATOM 1063 N N . ASN A 1 130 ? -14.012 -17.009 33.887 1.00 60.25 130 ASN A N 1
ATOM 1064 C CA . ASN A 1 130 ? -14.686 -17.999 34.731 1.00 60.25 130 ASN A CA 1
ATOM 1065 C C . ASN A 1 130 ? -14.686 -19.427 34.160 1.00 60.25 130 ASN A C 1
ATOM 1067 O O . ASN A 1 130 ? -15.081 -20.356 34.866 1.00 60.25 130 ASN A O 1
ATOM 1071 N N . VAL A 1 131 ? -14.235 -19.641 32.917 1.00 51.78 131 VAL A N 1
ATOM 1072 C CA . VAL A 1 131 ? -13.950 -20.999 32.431 1.00 51.78 131 VAL A CA 1
ATOM 1073 C C . VAL A 1 131 ? -12.776 -21.544 33.255 1.00 51.78 131 VAL A C 1
ATOM 1075 O O . VAL A 1 131 ? -11.707 -20.925 33.237 1.00 51.78 131 VAL A O 1
ATOM 1078 N N . PRO A 1 132 ? -12.924 -22.675 33.979 1.00 44.66 132 PRO A N 1
ATOM 1079 C CA . PRO A 1 132 ? -11.787 -23.290 34.646 1.00 44.66 132 PRO A CA 1
ATOM 1080 C C . PRO A 1 132 ? -10.733 -23.549 33.575 1.00 44.66 132 PRO A C 1
ATOM 1082 O O . PRO A 1 132 ? -11.026 -24.199 32.571 1.00 44.66 132 PRO A O 1
ATOM 1085 N N . LYS A 1 133 ? -9.531 -22.984 33.752 1.00 46.34 133 LYS A N 1
ATOM 1086 C CA . LYS A 1 133 ? -8.373 -23.298 32.913 1.00 46.34 133 LYS A CA 1
ATOM 1087 C C . LYS A 1 133 ? -8.263 -24.818 32.870 1.00 46.34 133 LYS A C 1
ATOM 1089 O O . LYS A 1 133 ? -7.819 -25.418 33.845 1.00 46.34 133 LYS A O 1
ATOM 1094 N N . ALA A 1 134 ? -8.702 -25.420 31.766 1.00 43.28 134 ALA A N 1
ATOM 1095 C CA . ALA A 1 134 ? -8.394 -26.802 31.466 1.00 43.28 134 ALA A CA 1
ATOM 1096 C C . ALA A 1 134 ? -6.879 -26.945 31.617 1.00 43.28 134 ALA A C 1
ATOM 1098 O O . ALA A 1 134 ? -6.138 -26.066 31.173 1.00 43.28 134 ALA A O 1
ATOM 1099 N N . GLU A 1 135 ? -6.472 -27.987 32.330 1.00 45.12 135 GLU A N 1
ATOM 1100 C CA . GLU A 1 135 ? -5.123 -28.290 32.796 1.00 45.12 135 GLU A CA 1
ATOM 1101 C C . GLU A 1 135 ? -4.074 -28.167 31.679 1.00 45.12 135 GLU A C 1
ATOM 1103 O O . GLU A 1 135 ? -3.650 -29.135 31.058 1.00 45.12 135 GLU A O 1
ATOM 1108 N N . THR A 1 136 ? -3.618 -26.951 31.402 1.00 49.56 136 THR A N 1
ATOM 1109 C CA . THR A 1 136 ? -2.354 -26.731 30.716 1.00 49.56 136 THR A CA 1
ATOM 1110 C C . THR A 1 136 ? -1.332 -26.603 31.824 1.00 49.56 136 THR A C 1
ATOM 1112 O O . THR A 1 136 ? -1.315 -25.576 32.508 1.00 49.56 136 THR A O 1
ATOM 1115 N N . ASN A 1 137 ? -0.534 -27.653 32.030 1.00 52.94 137 ASN A N 1
ATOM 1116 C CA . ASN A 1 137 ? 0.590 -27.668 32.963 1.00 52.94 137 ASN A CA 1
ATOM 1117 C C . ASN A 1 137 ? 1.412 -26.389 32.788 1.00 52.94 137 ASN A C 1
ATOM 1119 O O . ASN A 1 137 ? 2.187 -26.241 31.842 1.00 52.94 137 ASN A O 1
ATOM 1123 N N . SER A 1 138 ? 1.181 -25.425 33.674 1.00 66.19 138 SER A N 1
ATOM 1124 C CA . SER A 1 138 ? 1.880 -24.155 33.641 1.00 66.19 138 SER A CA 1
ATOM 1125 C C . SER A 1 138 ? 3.251 -24.367 34.266 1.00 66.19 138 SER A C 1
ATOM 1127 O O . SER A 1 138 ? 3.375 -25.037 35.287 1.00 66.19 138 SER A O 1
ATOM 1129 N N . LEU A 1 139 ? 4.289 -23.766 33.691 1.00 62.66 139 LEU A N 1
ATOM 1130 C CA . LEU A 1 139 ? 5.645 -23.819 34.244 1.00 62.66 139 LEU A CA 1
ATOM 1131 C C . LEU A 1 139 ? 5.662 -23.431 35.741 1.00 62.66 139 LEU A C 1
ATOM 1133 O O . LEU A 1 139 ? 6.394 -24.008 36.536 1.00 62.66 139 LEU A O 1
ATOM 1137 N N . ALA A 1 140 ? 4.796 -22.488 36.130 1.00 65.81 140 ALA A N 1
ATOM 1138 C CA . ALA A 1 140 ? 4.633 -22.024 37.503 1.00 65.81 140 ALA A CA 1
ATOM 1139 C C . ALA A 1 140 ? 4.058 -23.090 38.455 1.00 65.81 140 ALA A C 1
ATOM 1141 O O . ALA A 1 140 ? 4.494 -23.158 39.601 1.00 65.81 140 ALA A O 1
ATOM 1142 N N . SER A 1 141 ? 3.125 -23.935 37.999 1.00 64.38 141 SER A N 1
ATOM 1143 C CA . SER A 1 141 ? 2.612 -25.048 38.811 1.00 64.38 141 SER A CA 1
ATOM 1144 C C . SER A 1 141 ? 3.672 -26.137 38.988 1.00 64.38 141 SER A C 1
ATOM 1146 O O . SER A 1 141 ? 3.857 -26.616 40.101 1.00 64.38 141 SER A O 1
ATOM 1148 N N . SER A 1 142 ? 4.473 -26.417 37.953 1.00 65.50 142 SER A N 1
ATOM 1149 C CA . SER A 1 142 ? 5.598 -27.361 38.038 1.00 65.50 142 SER A CA 1
ATOM 1150 C C . SER A 1 142 ? 6.656 -26.932 39.063 1.00 65.50 142 SER A C 1
ATOM 1152 O O . SER A 1 142 ? 7.210 -27.769 39.771 1.00 65.50 142 SER A O 1
ATOM 1154 N N . PHE A 1 143 ? 6.931 -25.626 39.169 1.00 66.25 143 PHE A N 1
ATOM 1155 C CA . PHE A 1 143 ? 7.849 -25.088 40.179 1.00 66.25 143 PHE A CA 1
ATOM 1156 C C . PHE A 1 143 ? 7.290 -25.177 41.599 1.00 66.25 143 PHE A C 1
ATOM 1158 O O . PHE A 1 143 ? 8.046 -25.439 42.529 1.00 66.25 143 PHE A O 1
ATOM 1165 N N . GLN A 1 144 ? 5.982 -24.979 41.776 1.00 69.50 144 GLN A N 1
ATOM 1166 C CA . GLN A 1 144 ? 5.351 -25.104 43.090 1.00 69.50 144 GLN A CA 1
ATOM 1167 C C . GLN A 1 144 ? 5.327 -26.554 43.574 1.00 69.50 144 GLN A C 1
ATOM 1169 O O . GLN A 1 144 ? 5.580 -26.791 44.753 1.00 69.50 144 GLN A O 1
ATOM 1174 N N . ASP A 1 145 ? 5.085 -27.515 42.682 1.00 66.31 145 ASP A N 1
ATOM 1175 C CA . ASP A 1 145 ? 5.103 -28.937 43.030 1.00 66.31 145 ASP A CA 1
ATOM 1176 C C . ASP A 1 145 ? 6.525 -29.431 43.338 1.00 66.31 145 ASP A C 1
ATOM 1178 O O . ASP A 1 145 ? 6.740 -30.050 44.377 1.00 66.31 145 ASP A O 1
ATOM 1182 N N . ALA A 1 146 ? 7.534 -29.021 42.557 1.00 62.66 146 ALA A N 1
ATOM 1183 C CA . ALA A 1 146 ? 8.937 -29.333 42.856 1.00 62.66 146 ALA A CA 1
ATOM 1184 C C . ALA A 1 146 ? 9.422 -28.746 44.199 1.00 62.66 146 ALA A C 1
ATOM 1186 O O . ALA A 1 146 ? 10.301 -29.307 44.852 1.00 62.66 146 ALA A O 1
ATOM 1187 N N . GLN A 1 147 ? 8.854 -27.616 44.632 1.00 60.88 147 GLN A N 1
ATOM 1188 C CA . GLN A 1 147 ? 9.198 -26.985 45.907 1.00 60.88 147 GLN A CA 1
ATOM 1189 C C . GLN A 1 147 ? 8.505 -27.658 47.105 1.00 60.88 147 GLN A C 1
ATOM 1191 O O . GLN A 1 147 ? 9.022 -27.585 48.220 1.00 60.88 147 GLN A O 1
ATOM 1196 N N . ARG A 1 148 ? 7.371 -28.343 46.890 1.00 60.66 148 ARG A N 1
ATOM 1197 C CA . ARG A 1 148 ? 6.699 -29.162 47.917 1.00 60.66 148 ARG A CA 1
ATOM 1198 C C . ARG A 1 148 ? 7.474 -30.442 48.222 1.00 60.66 148 ARG A C 1
ATOM 1200 O O . ARG A 1 148 ? 7.542 -30.836 49.383 1.00 60.66 148 ARG A O 1
ATOM 1207 N N . ASP A 1 149 ? 8.116 -31.023 47.212 1.00 59.28 149 ASP A N 1
ATOM 1208 C CA . ASP A 1 149 ? 8.934 -32.234 47.358 1.00 59.28 149 ASP A CA 1
ATOM 1209 C C . ASP A 1 149 ? 10.318 -31.962 47.982 1.00 59.28 149 ASP A C 1
ATOM 1211 O O . ASP A 1 149 ? 11.004 -32.878 48.434 1.00 59.28 149 ASP A O 1
ATOM 1215 N N . ALA A 1 150 ? 10.727 -30.692 48.078 1.00 59.19 150 ALA A N 1
ATOM 1216 C CA . ALA A 1 150 ? 12.023 -30.269 48.605 1.00 59.19 150 ALA A CA 1
ATOM 1217 C C . ALA A 1 150 ? 12.041 -30.017 50.130 1.00 59.19 150 ALA A C 1
ATOM 1219 O O . ALA A 1 150 ? 12.819 -29.192 50.609 1.00 59.19 150 ALA A O 1
ATOM 1220 N N . ASN A 1 151 ? 11.241 -30.737 50.929 1.00 60.16 151 ASN A N 1
ATOM 1221 C CA . ASN A 1 151 ? 11.396 -30.743 52.393 1.00 60.16 151 ASN A CA 1
ATOM 1222 C C . ASN A 1 151 ? 12.535 -31.689 52.826 1.00 60.16 151 ASN A C 1
ATOM 1224 O O . ASN A 1 151 ? 12.345 -32.598 53.633 1.00 60.16 151 ASN A O 1
ATOM 1228 N N . VAL A 1 152 ? 13.724 -31.504 52.248 1.00 64.62 152 VAL A N 1
ATOM 1229 C CA . VAL A 1 152 ? 14.917 -32.281 52.595 1.00 64.62 152 VAL A CA 1
ATOM 1230 C C . VAL A 1 152 ? 15.651 -31.547 53.713 1.00 64.62 152 VAL A C 1
ATOM 1232 O O . VAL A 1 152 ? 16.152 -30.437 53.532 1.00 64.62 152 VAL A O 1
ATOM 1235 N N . ASN A 1 153 ? 15.696 -32.153 54.900 1.00 68.56 153 ASN A N 1
ATOM 1236 C CA . ASN A 1 153 ? 16.387 -31.588 56.052 1.00 68.56 153 ASN A CA 1
ATOM 1237 C C . ASN A 1 153 ? 17.903 -31.670 55.809 1.00 68.56 153 ASN A C 1
ATOM 1239 O O . ASN A 1 153 ? 18.483 -32.751 55.809 1.00 68.56 153 ASN A O 1
ATOM 1243 N N . ILE A 1 154 ? 18.554 -30.522 55.597 1.00 63.19 154 ILE A N 1
ATOM 1244 C CA . ILE A 1 154 ? 19.983 -30.403 55.226 1.00 63.19 154 ILE A CA 1
ATOM 1245 C C . ILE A 1 154 ? 20.920 -31.146 56.204 1.00 63.19 154 ILE A C 1
ATOM 1247 O O . ILE A 1 154 ? 22.032 -31.520 55.840 1.00 63.19 154 ILE A O 1
ATOM 1251 N N . LYS A 1 155 ? 20.469 -31.406 57.438 1.00 69.19 155 LYS A N 1
ATOM 1252 C CA . LYS A 1 155 ? 21.213 -32.164 58.457 1.00 69.19 155 LYS A CA 1
ATOM 1253 C C . LYS A 1 155 ? 21.352 -33.662 58.159 1.00 69.19 155 LYS A C 1
ATOM 1255 O O . LYS A 1 155 ? 22.242 -34.285 58.728 1.00 69.19 155 LYS A O 1
ATOM 1260 N N . ASP A 1 156 ? 20.506 -34.224 57.301 1.00 67.62 156 ASP A N 1
ATOM 1261 C CA . ASP A 1 156 ? 20.530 -35.651 56.957 1.00 67.62 156 ASP A CA 1
ATOM 1262 C C . ASP A 1 156 ? 21.424 -35.958 55.740 1.00 67.62 156 ASP A C 1
ATOM 1264 O O . ASP A 1 156 ? 21.690 -37.119 55.457 1.00 67.62 156 ASP A O 1
ATOM 1268 N N . ILE A 1 157 ? 21.950 -34.932 55.053 1.00 66.69 157 ILE A N 1
ATOM 1269 C CA . ILE A 1 157 ? 22.847 -35.082 53.887 1.00 66.69 157 ILE A CA 1
ATOM 1270 C C . ILE A 1 157 ? 24.284 -35.465 54.299 1.00 66.69 157 ILE A C 1
ATOM 1272 O O . ILE A 1 157 ? 25.032 -36.003 53.490 1.00 66.69 157 ILE A O 1
ATOM 1276 N N . PHE A 1 158 ? 24.675 -35.211 55.553 1.00 69.38 158 PHE A N 1
ATOM 1277 C CA . PHE A 1 158 ? 26.048 -35.405 56.047 1.00 69.38 158 PHE A CA 1
ATOM 1278 C C . PHE A 1 158 ? 26.163 -36.453 57.165 1.00 69.38 158 PHE A C 1
ATOM 1280 O O . PHE A 1 158 ? 27.107 -36.398 57.953 1.00 69.38 158 PHE A O 1
ATOM 1287 N N . LYS A 1 159 ? 25.195 -37.370 57.286 1.00 65.75 159 LYS A N 1
ATOM 1288 C CA . LYS A 1 159 ? 25.304 -38.499 58.217 1.00 65.75 159 LYS A CA 1
ATOM 1289 C C . LYS A 1 159 ? 25.856 -39.726 57.485 1.00 65.75 159 LYS A C 1
ATOM 1291 O O . LYS A 1 159 ? 25.123 -40.344 56.724 1.00 65.75 159 LYS A O 1
ATOM 1296 N N . ASP A 1 160 ? 27.126 -39.986 57.798 1.00 52.22 160 ASP A N 1
ATOM 1297 C CA . ASP A 1 160 ? 28.021 -41.119 57.492 1.00 52.22 160 ASP A CA 1
ATOM 1298 C C . ASP A 1 160 ? 28.324 -41.439 56.016 1.00 52.22 160 ASP A C 1
ATOM 1300 O O . ASP A 1 160 ? 27.490 -42.055 55.316 1.00 52.22 160 ASP A O 1
#

Secondary structure (DSSP, 8-state):
------TTSS-HHHHHHHHHHTTSS-GGG--THHHHHHHS--SS---TTPPPP--PPPP---THHHHHHHHHHH----PPP-SS-SSS--HHHHHHHHHHHHHHTT-S-HHHHHHHHHHHHHHHHHHHHHS-------HHHHHHHHHHS----GGGTT--

Organism: Zootermopsis nevadensis (NCBI:txid136037)

InterPro domains:
  IPR019520 Small ribosomal subunit protein mS23, metazoa [PTHR15925] (1-159)
  IPR023611 Small ribosomal subunit protein mS23, conserved domain, metazoa [PF10484] (2-125)
  IPR059242 Small ribosomal subunit protein mS23, conserved domain [cd23701] (10-75)

Sequence (160 aa):
MASSRLEKIGTIYSRVRGLLRSGAMRQEDKPIWYDIYKAFPPKYEPRYDRPAPDVPLRSLFYPEDIIRAKFHKQHKSLPAVNLSDQHIPTQTQKFISTYNKLREEGKTVEENLYAAAVDVLNDERQNAVNVPKAETNSLASSFQDAQRDANVNIKDIFKD

Foldseek 3Di:
DDDDPCQQPFAPLVRLVVCPVVVVAPPVNRDPCNVVCVVPPDPDTPHPPDDDDPDDDDDDDDPCVVVLVVVCVVCVDFDDDDPVDPPDDGLSRQLSVLLVVLVVVVPDDPVCSNVVSVVVSVVVVVVVVPPPPDDPPDPVVVVVVVVVVPPDDPVVVPDD

Radius of gyration: 34.29 Å; chains: 1; bounding box: 64×56×96 Å